Protein AF-A0A6L6ZZV8-F1 (afdb_monomer_lite)

Organism: Escherichia coli (NCBI:txid562)

InterPro domains:
  IPR036280 Multiheme cytochrome superfamily [SSF48695] (2-107)
  IPR053875 Cytochrome c-type protein NrfB-like domain [PF22678] (16-104)

Sequence (126 aa):
KHASVINPNNKLPVTCTNCHGQPSPQHREGVKDVMRFNEPMYKVGEQNSVCMSCHLPEQLQKAFWPHDVHVTKVACASCHSLHPQQDTMQTLSDKGRIKICVDCHSDQRTNPNFNPASVPLLKEQP

pLDDT: mean 94.46, std 8.33, range [40.53, 98.69]

Secondary structure (DSSP, 8-state):
-GGGSB-TTTSSBP-THHHHB---TTGGGT-TTB--TTSTTS-HHHHHHHHHTT--HHHHHHH-THHHHHHTTS-HHHH---SSSS-GGGT--HHHHHHHHHHHHHHHHH-TT--TT---TTTS--

Foldseek 3Di:
DQQADAQPPPRHRDDPCLQFNDADPCNVVVDPHTDDALDPPDALQVNLVSVVVRDDPVVVCVVPVCCVVLSRPATPVLQFDDPDPDTVVVVDDPVRVVVVVVQLVVCVVVPPPDDRRHHCRNVPDD

Radius of gyration: 15.37 Å; chains: 1; bounding box: 33×40×41 Å

Structure (mmCIF, N/CA/C/O backbone):
data_AF-A0A6L6ZZV8-F1
#
_entry.id   AF-A0A6L6ZZV8-F1
#
loop_
_atom_site.group_PDB
_atom_site.id
_atom_site.type_symbol
_atom_site.label_atom_id
_atom_site.label_alt_id
_atom_site.label_comp_id
_atom_site.label_asym_id
_atom_site.label_entity_id
_atom_site.label_seq_id
_atom_site.pdbx_PDB_ins_code
_atom_site.Cartn_x
_atom_site.Cartn_y
_atom_site.Cartn_z
_atom_site.occupancy
_atom_site.B_iso_or_equiv
_atom_site.auth_seq_id
_atom_site.auth_comp_id
_atom_site.auth_asym_id
_atom_site.auth_atom_id
_atom_site.pdbx_PDB_model_num
ATOM 1 N N . LYS A 1 1 ? -6.192 11.802 -0.322 1.00 68.06 1 LYS A N 1
ATOM 2 C CA . LYS A 1 1 ? -5.159 12.840 -0.016 1.00 68.06 1 LYS A CA 1
ATOM 3 C C . LYS A 1 1 ? -3.815 12.621 -0.729 1.00 68.06 1 LYS A C 1
ATOM 5 O O . LYS A 1 1 ? -3.168 13.611 -1.020 1.00 68.06 1 LYS A O 1
ATOM 10 N N . HIS A 1 2 ? -3.378 11.394 -1.046 1.00 84.75 2 HIS A N 1
ATOM 11 C CA . HIS A 1 2 ? -2.044 11.157 -1.639 1.00 84.75 2 HIS A CA 1
ATOM 12 C C . HIS A 1 2 ? -1.789 11.856 -2.990 1.00 84.75 2 HIS A C 1
ATOM 14 O O . HIS A 1 2 ? -0.654 12.211 -3.275 1.00 84.75 2 HIS A O 1
ATOM 20 N N . ALA A 1 3 ? -2.831 12.130 -3.779 1.00 77.19 3 ALA A N 1
ATOM 21 C CA . ALA A 1 3 ? -2.708 12.866 -5.040 1.00 77.19 3 ALA A CA 1
ATOM 22 C C . ALA A 1 3 ? -2.407 14.375 -4.881 1.00 77.19 3 ALA A C 1
ATOM 24 O O . ALA A 1 3 ? -2.158 15.051 -5.871 1.00 77.19 3 ALA A O 1
ATOM 25 N N . SER A 1 4 ? -2.462 14.923 -3.661 1.00 84.44 4 SER A N 1
ATOM 26 C CA . SER A 1 4 ? -2.348 16.367 -3.405 1.00 84.44 4 SER A CA 1
ATOM 27 C C . SER A 1 4 ? -1.372 16.709 -2.274 1.00 84.44 4 SER A C 1
ATOM 29 O O . SER A 1 4 ? -1.480 17.777 -1.673 1.00 84.44 4 SER A O 1
ATOM 31 N N . VAL A 1 5 ? -0.467 15.792 -1.919 1.00 90.94 5 VAL A N 1
ATOM 32 C CA . VAL A 1 5 ? 0.539 16.007 -0.864 1.00 90.94 5 VAL A CA 1
ATOM 33 C C . VAL A 1 5 ? 1.926 16.223 -1.458 1.00 90.94 5 VAL A C 1
ATOM 35 O O . VAL A 1 5 ? 2.202 15.859 -2.600 1.00 90.94 5 VAL A O 1
ATOM 38 N N . ILE A 1 6 ? 2.806 16.815 -0.655 1.00 95.19 6 ILE A N 1
ATOM 39 C CA . ILE A 1 6 ? 4.218 16.997 -0.984 1.00 95.19 6 ILE A CA 1
ATOM 40 C C . ILE A 1 6 ? 4.997 15.755 -0.554 1.00 95.19 6 ILE A C 1
ATOM 42 O O . ILE A 1 6 ? 4.860 15.281 0.574 1.00 95.19 6 ILE A O 1
ATOM 46 N N . ASN A 1 7 ? 5.831 15.242 -1.450 1.00 93.81 7 ASN A N 1
ATOM 47 C CA . ASN A 1 7 ? 6.725 14.133 -1.177 1.00 93.81 7 ASN A CA 1
ATOM 48 C C . ASN A 1 7 ? 7.827 14.586 -0.191 1.00 93.81 7 ASN A C 1
ATOM 50 O O . ASN A 1 7 ? 8.545 15.558 -0.460 1.00 93.81 7 ASN A O 1
ATOM 54 N N . PRO A 1 8 ? 7.993 13.901 0.958 1.00 93.44 8 PRO A N 1
ATOM 55 C CA . PRO A 1 8 ? 8.925 14.330 1.996 1.00 93.44 8 PRO A CA 1
ATOM 56 C C . PRO A 1 8 ? 10.396 14.273 1.562 1.00 93.44 8 PRO A C 1
ATOM 58 O O . PRO A 1 8 ? 11.198 15.024 2.124 1.00 93.44 8 PRO A O 1
ATOM 61 N N . ASN A 1 9 ? 10.738 13.457 0.562 1.00 92.50 9 ASN A N 1
ATOM 62 C CA . ASN A 1 9 ? 12.120 13.193 0.157 1.00 92.50 9 ASN A CA 1
ATOM 63 C C . ASN A 1 9 ? 12.675 14.222 -0.829 1.00 92.50 9 ASN A C 1
ATOM 65 O O . ASN A 1 9 ? 13.872 14.482 -0.825 1.00 92.50 9 ASN A O 1
ATOM 69 N N . ASN A 1 10 ? 11.823 14.812 -1.670 1.00 93.31 10 ASN A N 1
ATOM 70 C CA . ASN A 1 10 ? 12.251 15.761 -2.706 1.00 93.31 10 ASN A CA 1
ATOM 71 C C . ASN A 1 10 ? 11.532 17.119 -2.643 1.00 93.31 10 ASN A C 1
ATOM 73 O O . ASN A 1 10 ? 11.872 18.015 -3.407 1.00 93.31 10 ASN A O 1
ATOM 77 N N . LYS A 1 11 ? 10.560 17.282 -1.732 1.00 95.06 11 LYS A N 1
ATOM 78 C CA . LYS A 1 11 ? 9.769 18.510 -1.530 1.00 95.06 11 LYS A CA 1
ATOM 79 C C . LYS A 1 11 ? 8.935 18.944 -2.743 1.00 95.06 11 LYS A C 1
ATOM 81 O O . LYS A 1 11 ? 8.472 20.080 -2.788 1.00 95.06 11 LYS A O 1
ATOM 86 N N . LEU A 1 12 ? 8.691 18.040 -3.687 1.00 95.06 12 LEU A N 1
ATOM 87 C CA . LEU A 1 12 ? 7.817 18.255 -4.839 1.00 95.06 12 LEU A CA 1
ATOM 88 C C . LEU A 1 12 ? 6.458 17.570 -4.627 1.00 95.06 12 LEU A C 1
ATOM 90 O O . LEU A 1 12 ? 6.354 16.670 -3.790 1.00 95.06 12 LEU A O 1
ATOM 94 N N . PRO A 1 13 ? 5.403 17.963 -5.362 1.00 96.44 13 PRO A N 1
ATOM 95 C CA . PRO A 1 13 ? 4.134 17.241 -5.348 1.00 96.44 13 PRO A CA 1
ATOM 96 C C . PRO A 1 13 ? 4.324 15.757 -5.677 1.00 96.44 13 PRO A C 1
ATOM 98 O O . PRO A 1 13 ? 5.116 15.409 -6.555 1.00 96.44 13 PRO A O 1
ATOM 101 N N . VAL A 1 14 ? 3.592 14.887 -4.980 1.00 96.00 14 VAL A N 1
ATOM 102 C CA . VAL A 1 14 ? 3.579 13.451 -5.284 1.00 96.00 14 VAL A CA 1
ATOM 103 C C . VAL A 1 14 ? 3.064 13.227 -6.704 1.00 96.00 14 VAL A C 1
ATOM 105 O O . VAL A 1 14 ? 2.040 13.776 -7.106 1.00 96.00 14 VAL A O 1
ATOM 108 N N . THR A 1 15 ? 3.769 12.384 -7.454 1.00 95.31 15 THR A N 1
ATOM 109 C CA . THR A 1 15 ? 3.397 11.971 -8.810 1.00 95.31 15 THR A CA 1
ATOM 110 C C . THR A 1 15 ? 3.099 10.475 -8.869 1.00 95.31 15 THR A C 1
ATOM 112 O O . THR A 1 15 ? 3.439 9.717 -7.959 1.00 95.31 15 THR A O 1
ATOM 115 N N . CYS A 1 16 ? 2.510 10.020 -9.979 1.00 95.62 16 CYS A N 1
ATOM 116 C CA . CYS A 1 16 ? 2.181 8.609 -10.206 1.00 95.62 16 CYS A CA 1
ATOM 117 C C . CYS A 1 16 ? 3.397 7.691 -10.001 1.00 95.62 16 CYS A C 1
ATOM 119 O O . CYS A 1 16 ? 3.298 6.644 -9.364 1.00 95.62 16 CYS A O 1
ATOM 121 N N . THR A 1 17 ? 4.562 8.106 -10.505 1.00 96.19 17 THR A N 1
ATOM 122 C CA . THR A 1 17 ? 5.786 7.297 -10.499 1.00 96.19 17 THR A CA 1
ATOM 123 C C . THR A 1 17 ? 6.421 7.178 -9.116 1.00 96.19 17 THR A C 1
ATOM 125 O O . THR A 1 17 ? 7.219 6.271 -8.901 1.00 96.19 17 THR A O 1
ATOM 128 N N . ASN A 1 18 ? 6.041 8.027 -8.152 1.00 96.44 18 ASN A N 1
ATOM 129 C CA . ASN A 1 18 ? 6.486 7.881 -6.764 1.00 96.44 18 ASN A CA 1
ATOM 130 C C . ASN A 1 18 ? 5.904 6.635 -6.085 1.00 96.44 18 ASN A C 1
ATOM 132 O O . ASN A 1 18 ? 6.489 6.163 -5.116 1.00 96.44 18 ASN A O 1
ATOM 136 N N . CYS A 1 19 ? 4.785 6.104 -6.586 1.00 97.06 19 CYS A N 1
ATOM 137 C CA . CYS A 1 19 ? 4.177 4.878 -6.069 1.00 97.06 19 CYS A CA 1
ATOM 138 C C . CYS A 1 19 ? 4.209 3.743 -7.094 1.00 97.06 19 CYS A C 1
ATOM 140 O O . CYS A 1 19 ? 4.485 2.600 -6.751 1.00 97.06 19 CYS A O 1
ATOM 142 N N . HIS A 1 20 ? 3.931 4.044 -8.360 1.00 97.69 20 HIS A N 1
ATOM 143 C CA . HIS A 1 20 ? 3.789 3.024 -9.392 1.00 97.69 20 HIS A CA 1
ATOM 144 C C . HIS A 1 20 ? 5.085 2.726 -10.146 1.00 97.69 20 HIS A C 1
ATOM 146 O O . HIS A 1 20 ? 5.127 1.738 -10.859 1.00 97.69 20 HIS A O 1
ATOM 152 N N . GLY A 1 21 ? 6.157 3.506 -9.995 1.00 96.69 21 GLY A N 1
ATOM 153 C CA . GLY A 1 21 ? 7.364 3.314 -10.803 1.00 96.69 21 GLY A CA 1
ATOM 154 C C . GLY A 1 21 ? 7.173 3.767 -12.254 1.00 96.69 21 GLY A C 1
ATOM 155 O O . GLY A 1 21 ? 6.378 4.667 -12.525 1.00 96.69 21 GLY A O 1
ATOM 156 N N . GLN A 1 22 ? 7.945 3.200 -13.181 1.00 97.88 22 GLN A N 1
ATOM 157 C CA . GLN A 1 22 ? 8.011 3.653 -14.574 1.00 97.88 22 GLN A CA 1
ATOM 158 C C . GLN A 1 22 ? 7.465 2.583 -15.529 1.00 97.88 22 GLN A C 1
ATOM 160 O O . GLN A 1 22 ? 7.952 1.454 -15.503 1.00 97.88 22 GLN A O 1
ATOM 165 N N . PRO A 1 23 ? 6.497 2.924 -16.397 1.00 97.94 23 PRO A N 1
ATOM 166 C CA . PRO A 1 23 ? 6.039 2.018 -17.444 1.00 97.94 23 PRO A CA 1
ATOM 167 C C . PRO A 1 23 ? 7.152 1.675 -18.441 1.00 97.94 23 PRO A C 1
ATOM 169 O O . PRO A 1 23 ? 7.906 2.547 -18.875 1.00 97.94 23 PRO A O 1
ATOM 172 N N . SER A 1 24 ? 7.207 0.410 -18.844 1.00 97.88 24 SER A N 1
ATOM 173 C CA . SER A 1 24 ? 8.071 -0.090 -19.916 1.00 97.88 24 SER A CA 1
ATOM 174 C C . SER A 1 24 ? 7.398 0.056 -21.292 1.00 97.88 24 SER A C 1
ATOM 176 O O . SER A 1 24 ? 6.189 0.295 -21.376 1.00 97.88 24 SER A O 1
ATOM 178 N N . PRO A 1 25 ? 8.118 -0.135 -22.413 1.00 98.19 25 PRO A N 1
ATOM 179 C CA . PRO A 1 25 ? 7.484 -0.209 -23.732 1.00 98.19 25 PRO A CA 1
ATOM 180 C C . PRO A 1 25 ? 6.420 -1.319 -23.836 1.00 98.19 25 PRO A C 1
ATOM 182 O O . PRO A 1 25 ? 5.421 -1.142 -24.533 1.00 98.19 25 PRO A O 1
ATOM 185 N N . GLN A 1 26 ? 6.593 -2.420 -23.097 1.00 97.88 26 GLN A N 1
ATOM 186 C CA . GLN A 1 26 ? 5.680 -3.569 -23.042 1.00 97.88 26 GLN A CA 1
ATOM 187 C C . GLN A 1 26 ? 4.560 -3.398 -22.004 1.00 97.88 26 GLN A C 1
ATOM 189 O O . GLN A 1 26 ? 3.819 -4.337 -21.734 1.00 97.88 26 GLN A O 1
ATOM 194 N N . HIS A 1 27 ? 4.387 -2.208 -21.419 1.00 97.75 27 HIS A N 1
ATOM 195 C CA . HIS A 1 27 ? 3.444 -1.975 -20.320 1.00 97.75 27 HIS A CA 1
ATOM 196 C C . HIS A 1 27 ? 2.022 -2.491 -20.588 1.00 97.75 27 HIS A C 1
ATOM 198 O O . HIS A 1 27 ? 1.373 -3.069 -19.715 1.00 97.75 27 HIS A O 1
ATOM 204 N N . ARG A 1 28 ? 1.546 -2.342 -21.830 1.00 97.31 28 ARG A N 1
ATOM 205 C CA . ARG A 1 28 ? 0.201 -2.776 -22.246 1.00 97.31 28 ARG A CA 1
ATOM 206 C C . ARG A 1 28 ? 0.024 -4.297 -22.262 1.00 97.31 28 ARG A C 1
ATOM 208 O O . ARG A 1 28 ? -1.108 -4.761 -22.245 1.00 97.31 28 ARG A O 1
ATOM 215 N N . GLU A 1 29 ? 1.114 -5.058 -22.260 1.00 97.44 29 GLU A N 1
ATOM 216 C CA . GLU A 1 29 ? 1.119 -6.525 -22.200 1.00 97.44 29 GLU A CA 1
ATOM 217 C C . GLU A 1 29 ? 0.982 -7.046 -20.757 1.00 97.44 29 GLU A C 1
ATOM 219 O O . GLU A 1 29 ? 0.956 -8.251 -20.527 1.00 97.44 29 GLU A O 1
ATOM 224 N N . GLY A 1 30 ? 0.869 -6.152 -19.766 1.00 95.62 30 GLY A N 1
ATOM 225 C CA . GLY A 1 30 ? 0.660 -6.534 -18.371 1.00 95.62 30 GLY A CA 1
ATOM 226 C C . GLY A 1 30 ? 1.918 -7.068 -17.687 1.00 95.62 30 GLY A C 1
ATOM 227 O O . GLY A 1 30 ? 1.821 -7.900 -16.785 1.00 95.62 30 GLY A O 1
ATOM 228 N N . VAL A 1 31 ? 3.089 -6.591 -18.108 1.00 97.31 31 VAL A N 1
ATOM 229 C CA . VAL A 1 31 ? 4.388 -6.980 -17.548 1.00 97.31 31 VAL A CA 1
ATOM 230 C C . VAL A 1 31 ? 4.623 -6.397 -16.147 1.00 97.31 31 VAL A C 1
ATOM 232 O O . VAL A 1 31 ? 3.916 -5.497 -15.691 1.00 97.31 31 VAL A O 1
ATOM 235 N N . LYS A 1 32 ? 5.641 -6.919 -15.452 1.00 97.19 32 LYS A N 1
ATOM 236 C CA . LYS A 1 32 ? 6.099 -6.425 -14.144 1.00 97.19 32 LYS A CA 1
ATOM 237 C C . LYS A 1 32 ? 6.956 -5.160 -14.278 1.00 97.19 32 LYS A C 1
ATOM 239 O O . LYS A 1 32 ? 8.157 -5.210 -14.028 1.00 97.19 32 LYS A O 1
ATOM 244 N N . ASP A 1 33 ? 6.359 -4.043 -14.674 1.00 97.12 33 ASP A N 1
ATOM 245 C CA . ASP A 1 33 ? 7.050 -2.751 -14.790 1.00 97.12 33 ASP A CA 1
ATOM 246 C C . ASP A 1 33 ? 6.581 -1.710 -13.767 1.00 97.12 33 ASP A C 1
ATOM 248 O O . ASP A 1 33 ? 7.408 -1.067 -13.119 1.00 97.12 33 ASP A O 1
ATOM 252 N N . VAL A 1 34 ? 5.269 -1.595 -13.562 1.00 98.31 34 VAL A N 1
ATOM 253 C CA . VAL A 1 34 ? 4.685 -0.736 -12.534 1.00 98.31 34 VAL A CA 1
ATOM 254 C C . VAL A 1 34 ? 4.232 -1.527 -11.317 1.00 98.31 34 VAL A C 1
ATOM 256 O O . VAL A 1 34 ? 3.674 -2.617 -11.434 1.00 98.31 34 VAL A O 1
ATOM 259 N N . MET A 1 35 ? 4.397 -0.940 -10.132 1.00 98.50 35 MET A N 1
ATOM 260 C CA . MET A 1 35 ? 3.855 -1.515 -8.905 1.00 98.50 35 MET A CA 1
ATOM 261 C C . MET A 1 35 ? 2.327 -1.584 -8.977 1.00 98.50 35 MET A C 1
ATOM 263 O O . MET A 1 35 ? 1.663 -0.611 -9.350 1.00 98.50 35 MET A O 1
ATOM 267 N N . ARG A 1 36 ? 1.771 -2.721 -8.556 1.00 98.25 36 ARG A N 1
ATOM 268 C CA . ARG A 1 36 ? 0.329 -2.931 -8.410 1.00 98.25 36 ARG A CA 1
ATOM 269 C C . ARG A 1 36 ? 0.009 -3.258 -6.962 1.00 98.25 36 ARG A C 1
ATOM 271 O O . ARG A 1 36 ? 0.584 -4.185 -6.394 1.00 98.25 36 ARG A O 1
ATOM 278 N N . PHE A 1 37 ? -0.887 -2.477 -6.373 1.00 98.31 37 PHE A N 1
ATOM 279 C CA . PHE A 1 37 ? -1.242 -2.584 -4.962 1.00 98.31 37 PHE A CA 1
ATOM 280 C C . PHE A 1 37 ? -2.527 -3.387 -4.790 1.00 98.31 37 PHE A C 1
ATOM 282 O O . PHE A 1 37 ? -3.489 -3.174 -5.522 1.00 98.31 37 PHE A O 1
ATOM 289 N N . ASN A 1 38 ? -2.551 -4.268 -3.791 1.00 98.19 38 ASN A N 1
ATOM 290 C CA . ASN A 1 38 ? -3.643 -5.206 -3.532 1.00 98.19 38 ASN A CA 1
ATOM 291 C C . ASN A 1 38 ? -3.974 -6.119 -4.732 1.00 98.19 38 ASN A C 1
ATOM 293 O O . ASN A 1 38 ? -5.111 -6.561 -4.885 1.00 98.19 38 ASN A O 1
ATOM 297 N N . GLU A 1 39 ? -2.979 -6.417 -5.570 1.00 97.56 39 GLU A N 1
ATOM 298 C CA . GLU A 1 39 ? -3.050 -7.348 -6.700 1.00 97.56 39 GLU A CA 1
ATOM 299 C C . GLU A 1 39 ? -2.008 -8.467 -6.528 1.00 97.56 39 GLU A C 1
ATOM 301 O O . GLU A 1 39 ? -0.943 -8.241 -5.946 1.00 97.56 39 GLU A O 1
ATOM 306 N N . PRO A 1 40 ? -2.250 -9.679 -7.061 1.00 97.44 40 PRO A N 1
ATOM 307 C CA . PRO A 1 40 ? -1.412 -10.848 -6.783 1.00 97.44 40 PRO A CA 1
ATOM 308 C C . PRO A 1 40 ? -0.027 -10.821 -7.460 1.00 97.44 40 PRO A C 1
ATOM 310 O O . PRO A 1 40 ? 0.774 -11.728 -7.243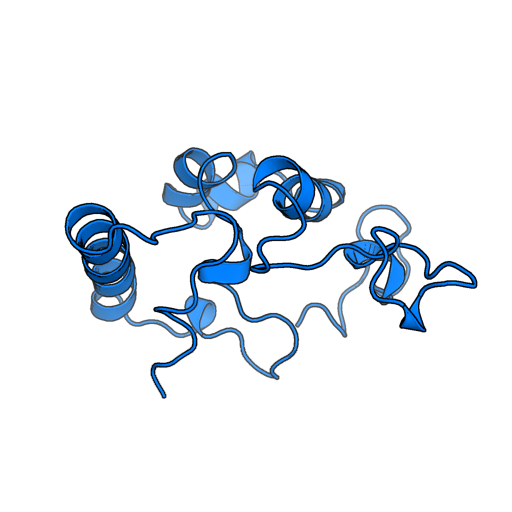 1.00 97.44 40 PRO A O 1
ATOM 313 N N . MET A 1 41 ? 0.272 -9.816 -8.291 1.00 97.94 41 MET A N 1
ATOM 314 C CA . MET A 1 41 ? 1.503 -9.745 -9.092 1.00 97.94 41 MET A CA 1
ATOM 315 C C . MET A 1 41 ? 2.780 -9.576 -8.248 1.00 97.94 41 MET A C 1
ATOM 317 O O . MET A 1 41 ? 3.834 -10.120 -8.607 1.00 97.94 41 MET A O 1
ATOM 321 N N . TYR A 1 42 ? 2.685 -8.832 -7.144 1.00 98.50 42 TYR A N 1
ATOM 322 C CA . TYR A 1 42 ? 3.797 -8.491 -6.252 1.00 98.50 42 TYR A CA 1
ATOM 323 C C . TYR A 1 42 ? 3.536 -9.014 -4.843 1.00 98.50 42 TYR A C 1
ATOM 325 O O . TYR A 1 42 ? 2.405 -8.985 -4.359 1.00 98.50 42 TYR A O 1
ATOM 333 N N . LYS A 1 43 ? 4.587 -9.458 -4.153 1.00 98.56 43 LYS A N 1
ATOM 334 C CA . LYS A 1 43 ? 4.509 -9.882 -2.752 1.00 98.56 43 LYS A CA 1
ATOM 335 C C . LYS A 1 43 ? 4.188 -8.689 -1.852 1.00 98.56 43 LYS A C 1
ATOM 337 O O . LYS A 1 43 ? 4.528 -7.550 -2.163 1.00 98.56 43 LYS A O 1
ATOM 342 N N . VAL A 1 44 ? 3.635 -8.973 -0.673 1.00 98.56 44 VAL A N 1
ATOM 343 C CA . VAL A 1 44 ? 3.320 -7.966 0.357 1.00 98.56 44 VAL A CA 1
ATOM 344 C C . VAL A 1 44 ? 4.496 -7.028 0.634 1.00 98.56 44 VAL A C 1
ATOM 346 O O . VAL A 1 44 ? 4.323 -5.815 0.633 1.00 98.56 44 VAL A O 1
ATOM 349 N N . GLY A 1 45 ? 5.698 -7.575 0.840 1.00 98.19 45 GLY A N 1
ATOM 350 C CA . GLY A 1 45 ? 6.883 -6.764 1.126 1.00 98.19 45 GLY A CA 1
ATOM 351 C C . GLY A 1 45 ? 7.261 -5.825 -0.022 1.00 98.19 45 GLY A C 1
ATOM 352 O O . GLY A 1 45 ? 7.599 -4.674 0.230 1.00 98.19 45 GLY A O 1
ATOM 353 N N . GLU A 1 46 ? 7.147 -6.281 -1.273 1.00 98.50 46 GLU A N 1
ATOM 354 C CA . GLU A 1 46 ? 7.421 -5.455 -2.457 1.00 98.50 46 GLU A CA 1
ATOM 355 C C . GLU A 1 46 ? 6.435 -4.283 -2.524 1.00 98.50 46 GLU A C 1
ATOM 357 O O . GLU A 1 46 ? 6.862 -3.135 -2.614 1.00 98.50 46 GLU A O 1
ATOM 362 N N . GLN A 1 47 ? 5.136 -4.554 -2.367 1.00 98.69 47 GLN A N 1
ATOM 363 C CA . GLN A 1 47 ? 4.106 -3.513 -2.335 1.00 98.69 47 GLN A CA 1
ATOM 364 C C . GLN A 1 47 ? 4.333 -2.521 -1.184 1.00 98.69 47 GLN A C 1
ATOM 366 O O . GLN A 1 47 ? 4.421 -1.312 -1.394 1.00 98.69 47 GLN A O 1
ATOM 371 N N . ASN A 1 48 ? 4.468 -3.021 0.044 1.00 98.62 48 ASN A N 1
ATOM 372 C CA . ASN A 1 48 ? 4.511 -2.180 1.238 1.00 98.62 48 ASN A CA 1
ATOM 373 C C . ASN A 1 48 ? 5.821 -1.391 1.358 1.00 98.62 48 ASN A C 1
ATOM 375 O O . ASN A 1 48 ? 5.819 -0.288 1.907 1.00 98.62 48 ASN A O 1
ATOM 379 N N . SER A 1 49 ? 6.930 -1.907 0.817 1.00 98.12 49 SER A N 1
ATOM 380 C CA . SER A 1 49 ? 8.211 -1.187 0.796 1.00 98.12 49 SER A CA 1
ATOM 381 C C . SER A 1 49 ? 8.137 0.138 0.036 1.00 98.12 49 SER A C 1
ATOM 383 O O . SER A 1 49 ? 8.793 1.097 0.438 1.00 98.12 49 SER A O 1
ATOM 385 N N . VAL A 1 50 ? 7.275 0.242 -0.983 1.00 98.31 50 VAL A N 1
ATOM 386 C CA . VAL A 1 50 ? 7.033 1.509 -1.683 1.00 98.31 50 VAL A CA 1
ATOM 387 C C . VAL A 1 50 ? 6.440 2.550 -0.734 1.00 98.31 50 VAL A C 1
ATOM 389 O O . VAL A 1 50 ? 6.857 3.701 -0.741 1.00 98.31 50 VAL A O 1
ATOM 392 N N . CYS A 1 51 ? 5.514 2.161 0.146 1.00 97.69 51 CYS A N 1
ATOM 393 C CA . CYS A 1 51 ? 4.958 3.074 1.148 1.00 97.69 51 CYS A CA 1
ATOM 394 C C . CYS A 1 51 ? 6.049 3.573 2.111 1.00 97.69 51 CYS A C 1
ATOM 396 O O . CYS A 1 51 ? 6.075 4.749 2.486 1.00 97.69 51 CYS A O 1
ATOM 398 N N . MET A 1 52 ? 6.969 2.680 2.480 1.00 97.44 52 MET A N 1
ATOM 399 C CA . MET A 1 52 ? 8.074 2.966 3.399 1.00 97.44 52 MET A CA 1
ATOM 400 C C . MET A 1 52 ? 9.177 3.829 2.780 1.00 97.44 52 MET A C 1
ATOM 402 O O . MET A 1 52 ? 10.046 4.300 3.508 1.00 97.44 52 MET A O 1
ATOM 406 N N . SER A 1 53 ? 9.132 4.122 1.473 1.00 96.31 53 SER A N 1
ATOM 407 C CA . SER A 1 53 ? 10.018 5.143 0.908 1.00 96.31 53 SER A CA 1
ATOM 408 C C . SER A 1 53 ? 9.737 6.524 1.503 1.00 96.31 53 SER A C 1
ATOM 410 O O . SER A 1 53 ? 10.612 7.380 1.476 1.00 96.31 53 SER A O 1
ATOM 412 N N . CYS A 1 54 ? 8.519 6.760 2.006 1.00 96.81 54 CYS A N 1
ATOM 413 C CA . CYS A 1 54 ? 8.080 8.043 2.560 1.00 96.81 54 CYS A CA 1
ATOM 414 C C . CYS A 1 54 ? 7.562 7.933 4.003 1.00 96.81 54 CYS A C 1
ATOM 416 O O . CYS A 1 54 ? 7.732 8.870 4.783 1.00 96.81 54 CYS A O 1
ATOM 418 N N . HIS A 1 55 ? 6.898 6.830 4.362 1.00 96.38 55 HIS A N 1
ATOM 419 C CA . HIS A 1 55 ? 6.326 6.636 5.694 1.00 96.38 55 HIS A CA 1
ATOM 420 C C . HIS A 1 55 ? 7.306 5.963 6.653 1.00 96.38 55 HIS A C 1
ATOM 422 O O . HIS A 1 55 ? 8.012 5.028 6.294 1.00 96.38 55 HIS A O 1
ATOM 428 N N . LEU A 1 56 ? 7.293 6.416 7.907 1.00 96.25 56 LEU A N 1
ATOM 429 C CA . LEU A 1 56 ? 8.137 5.879 8.969 1.00 96.25 56 LEU A CA 1
ATOM 430 C C . LEU A 1 56 ? 7.339 4.880 9.823 1.00 96.25 56 LEU A C 1
ATOM 432 O O . LEU A 1 56 ? 6.310 5.285 10.379 1.00 96.25 56 LEU A O 1
ATOM 436 N N . PRO A 1 57 ? 7.805 3.627 9.999 1.00 95.06 57 PRO A N 1
ATOM 437 C CA . PRO A 1 57 ? 7.115 2.623 10.812 1.00 95.06 57 PRO A CA 1
ATOM 438 C C . PRO A 1 57 ? 6.762 3.107 12.223 1.00 95.06 57 PRO A C 1
ATOM 440 O O . PRO A 1 57 ? 5.632 2.930 12.668 1.00 95.06 57 PRO A O 1
ATOM 443 N N . GLU A 1 58 ? 7.671 3.817 12.899 1.00 95.75 58 GLU A N 1
ATOM 444 C CA . GLU A 1 58 ? 7.415 4.368 14.239 1.00 95.75 58 GLU A CA 1
ATOM 445 C C . GLU A 1 58 ? 6.235 5.350 14.272 1.00 95.75 58 GLU A C 1
ATOM 447 O O . GLU A 1 58 ? 5.467 5.384 15.233 1.00 95.75 58 GLU A O 1
ATOM 452 N N . GLN A 1 59 ? 6.071 6.156 13.222 1.00 97.06 59 GLN A N 1
ATOM 453 C CA . GLN A 1 59 ? 4.981 7.127 13.136 1.00 97.06 59 GLN A CA 1
ATOM 454 C C . GLN A 1 59 ? 3.655 6.434 12.815 1.00 97.06 59 GLN A C 1
ATOM 456 O O . GLN A 1 59 ? 2.623 6.808 13.370 1.00 97.06 59 GLN A O 1
ATOM 461 N N . LEU A 1 60 ? 3.685 5.394 11.976 1.00 97.25 60 LEU A N 1
ATOM 462 C CA . LEU A 1 60 ? 2.517 4.553 11.707 1.00 97.25 60 LEU A CA 1
ATOM 463 C C . LEU A 1 60 ? 2.056 3.821 12.973 1.00 97.25 60 LEU A C 1
ATOM 465 O O . LEU A 1 60 ? 0.859 3.790 13.251 1.00 97.25 60 LEU A O 1
ATOM 469 N N . GLN A 1 61 ? 2.993 3.329 13.786 1.00 94.12 61 GLN A N 1
ATOM 470 C CA . GLN A 1 61 ? 2.691 2.705 15.073 1.00 94.12 61 GLN A CA 1
ATOM 471 C C . GLN A 1 61 ? 2.024 3.650 16.062 1.00 94.12 61 GLN A C 1
ATOM 473 O O . GLN A 1 61 ? 1.029 3.283 16.687 1.00 94.12 61 GLN A O 1
ATOM 478 N N . LYS A 1 62 ? 2.534 4.879 16.181 1.00 96.25 62 LYS A N 1
ATOM 479 C CA . LYS A 1 62 ? 1.917 5.912 17.026 1.00 96.25 62 LYS A CA 1
ATOM 480 C C . LYS A 1 62 ? 0.519 6.291 16.538 1.00 96.25 62 LYS A C 1
ATOM 482 O O . LYS A 1 62 ? -0.344 6.583 17.357 1.00 96.25 62 LYS A O 1
ATOM 487 N N . ALA A 1 63 ? 0.297 6.287 15.222 1.00 95.56 63 ALA A N 1
ATOM 488 C CA . ALA A 1 63 ? -1.013 6.568 14.645 1.00 95.56 63 ALA A CA 1
ATOM 489 C C . ALA A 1 63 ? -2.007 5.423 14.893 1.00 95.56 63 ALA A C 1
ATOM 491 O O . ALA A 1 63 ? -3.155 5.671 15.259 1.00 95.56 63 ALA A O 1
ATOM 492 N N . PHE A 1 64 ? -1.577 4.173 14.701 1.00 96.38 64 PHE A N 1
ATOM 493 C CA . PHE A 1 64 ? -2.379 2.982 14.964 1.00 96.38 64 PHE A CA 1
ATOM 494 C C . PHE A 1 64 ? -1.474 1.746 15.106 1.00 96.38 64 PHE A C 1
ATOM 496 O O . PHE A 1 64 ? -0.826 1.321 14.152 1.00 96.38 64 PHE A O 1
ATOM 503 N N . TRP A 1 65 ? -1.452 1.158 16.304 1.00 97.69 65 TRP A N 1
ATOM 504 C CA . TRP A 1 65 ? -0.544 0.066 16.691 1.00 97.69 65 TRP A CA 1
ATOM 505 C C . TRP A 1 65 ? -0.545 -1.188 15.787 1.00 97.69 65 TRP A C 1
ATOM 507 O O . TRP A 1 65 ? 0.495 -1.836 15.679 1.00 97.69 65 TRP A O 1
ATOM 517 N N . PRO A 1 66 ? -1.653 -1.580 15.126 1.00 97.75 66 PRO A N 1
ATOM 518 C CA . PRO A 1 66 ? -1.629 -2.729 14.225 1.00 97.75 66 PRO A CA 1
ATOM 519 C C . PRO A 1 66 ? -0.768 -2.560 12.967 1.00 97.75 66 PRO A C 1
ATOM 521 O O . PRO A 1 66 ? -0.580 -3.548 12.265 1.00 97.75 66 PRO A O 1
ATOM 524 N N . HIS A 1 67 ? -0.260 -1.370 12.630 1.00 97.94 67 HIS A N 1
ATOM 525 C CA . HIS A 1 67 ? 0.538 -1.205 11.409 1.00 97.94 67 HIS A CA 1
ATOM 526 C C . HIS A 1 67 ? 1.796 -2.092 11.384 1.00 97.94 67 HIS A C 1
ATOM 528 O O . HIS A 1 67 ? 2.087 -2.689 10.350 1.00 97.94 67 HIS A O 1
ATOM 534 N N . ASP A 1 68 ? 2.511 -2.231 12.499 1.00 95.50 68 ASP A N 1
ATOM 535 C CA . ASP A 1 68 ? 3.771 -2.988 12.592 1.00 95.50 6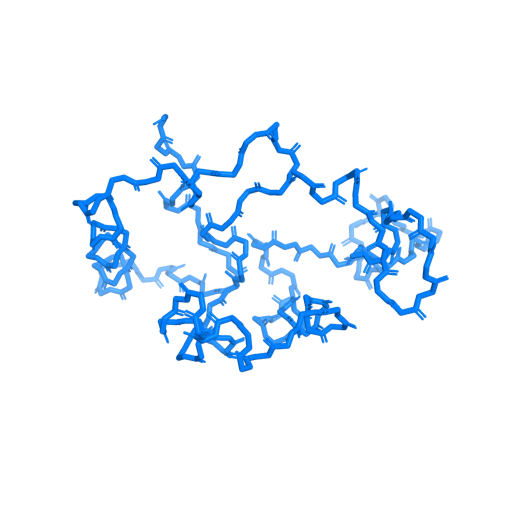8 ASP A CA 1
ATOM 536 C C . ASP A 1 68 ? 3.582 -4.471 12.299 1.00 95.50 68 ASP A C 1
ATOM 538 O O . ASP A 1 68 ? 4.239 -5.024 11.416 1.00 95.50 68 ASP A O 1
ATOM 542 N N . VAL A 1 69 ? 2.603 -5.104 12.949 1.00 97.12 69 VAL A N 1
ATOM 543 C CA . VAL A 1 69 ? 2.342 -6.534 12.740 1.00 97.12 69 VAL A CA 1
ATOM 544 C C . VAL A 1 69 ? 1.867 -6.836 11.316 1.00 97.12 69 VAL A C 1
ATOM 546 O O . VAL A 1 69 ? 2.021 -7.962 10.847 1.00 97.12 69 VAL A O 1
ATOM 549 N N . HIS A 1 70 ? 1.324 -5.843 10.605 1.00 98.31 70 HIS A N 1
ATOM 550 C CA . HIS A 1 70 ? 0.803 -6.003 9.249 1.00 98.31 70 HIS A CA 1
ATOM 551 C C . HIS A 1 70 ? 1.795 -5.620 8.149 1.00 98.31 70 HIS A C 1
ATOM 553 O O . HIS A 1 70 ? 1.658 -6.125 7.033 1.00 98.31 70 HIS A O 1
ATOM 559 N N . VAL A 1 71 ? 2.820 -4.809 8.437 1.00 97.62 71 VAL A N 1
ATOM 560 C CA . VAL A 1 71 ? 3.702 -4.225 7.409 1.00 97.62 71 VAL A CA 1
ATOM 561 C C . VAL A 1 71 ? 4.398 -5.273 6.532 1.00 97.62 71 VAL A C 1
ATOM 563 O O . VAL A 1 71 ? 4.660 -5.024 5.358 1.00 97.62 71 VAL A O 1
ATOM 566 N N . THR A 1 72 ? 4.644 -6.472 7.065 1.00 97.56 72 THR A N 1
ATOM 567 C CA . THR A 1 72 ? 5.237 -7.605 6.329 1.00 97.56 72 THR A CA 1
ATOM 568 C C . THR A 1 72 ? 4.246 -8.728 6.015 1.00 97.56 72 THR A C 1
ATOM 570 O O . THR A 1 72 ? 4.631 -9.730 5.411 1.00 97.56 72 THR A O 1
ATOM 573 N N . LYS A 1 73 ? 2.982 -8.600 6.437 1.00 98.31 73 LYS A N 1
ATOM 574 C CA . LYS A 1 73 ? 2.013 -9.708 6.475 1.00 98.31 73 LYS A CA 1
ATOM 575 C C . LYS A 1 73 ? 0.812 -9.527 5.561 1.00 98.31 73 LYS A C 1
ATOM 577 O O . LYS A 1 73 ? 0.305 -10.534 5.088 1.00 98.31 73 LYS A O 1
ATOM 582 N N . VAL A 1 74 ? 0.375 -8.298 5.295 1.00 98.50 74 VAL A N 1
ATOM 583 C CA . VAL A 1 74 ? -0.734 -7.997 4.375 1.00 98.50 74 VAL A CA 1
ATOM 584 C C . VAL A 1 74 ? -0.476 -6.680 3.640 1.00 98.50 74 VAL A C 1
ATOM 586 O O . VAL A 1 74 ? 0.178 -5.784 4.175 1.00 98.50 74 VAL A O 1
ATOM 589 N N . ALA A 1 75 ? -0.937 -6.566 2.395 1.00 98.56 75 ALA A N 1
ATOM 590 C CA . ALA A 1 75 ? -0.761 -5.357 1.594 1.00 98.56 75 ALA A CA 1
ATOM 591 C C . ALA A 1 75 ? -1.447 -4.139 2.244 1.00 98.56 75 ALA A C 1
ATOM 593 O O . ALA A 1 75 ? -2.621 -4.210 2.587 1.00 98.56 75 ALA A O 1
ATOM 594 N N . CYS A 1 76 ? -0.778 -2.982 2.338 1.00 98.06 76 CYS A N 1
ATOM 595 C CA . CYS A 1 76 ? -1.360 -1.750 2.905 1.00 98.06 76 CYS A CA 1
ATOM 596 C C . CYS A 1 76 ? -2.711 -1.379 2.259 1.00 98.06 76 CYS A C 1
ATOM 598 O O . CYS A 1 76 ? -3.640 -0.898 2.916 1.00 98.06 76 CYS A O 1
ATOM 600 N N . ALA A 1 77 ? -2.815 -1.615 0.949 1.00 97.44 77 ALA A N 1
ATOM 601 C CA . ALA A 1 77 ? -3.983 -1.297 0.141 1.00 97.44 77 ALA A CA 1
ATOM 602 C C . ALA A 1 77 ? -5.162 -2.272 0.321 1.00 97.44 77 ALA A C 1
ATOM 604 O O . ALA A 1 77 ? -6.239 -1.990 -0.202 1.00 97.44 77 ALA A O 1
ATOM 605 N N . SER A 1 78 ? -5.023 -3.362 1.090 1.00 97.44 78 SER A N 1
ATOM 606 C CA . SER A 1 78 ? -6.185 -4.162 1.504 1.00 97.44 78 SER A CA 1
ATOM 607 C C . SER A 1 78 ? -7.130 -3.342 2.382 1.00 97.44 78 SER A C 1
ATOM 609 O O . SER A 1 78 ? -8.346 -3.435 2.249 1.00 97.44 78 SER A O 1
ATOM 611 N N . CYS A 1 79 ? -6.572 -2.483 3.239 1.00 96.88 79 CYS A N 1
ATOM 612 C CA . CYS A 1 79 ? -7.327 -1.596 4.119 1.00 96.88 79 CYS A CA 1
ATOM 613 C C . CYS A 1 79 ? -7.517 -0.221 3.470 1.00 96.88 79 CYS A C 1
ATOM 615 O O . CYS A 1 79 ? -8.646 0.223 3.273 1.00 96.88 79 CYS A O 1
ATOM 617 N N . HIS A 1 80 ? -6.430 0.426 3.046 1.00 95.62 80 HIS A N 1
ATOM 618 C CA . HIS A 1 80 ? -6.470 1.809 2.561 1.00 95.62 80 HIS A CA 1
ATOM 619 C C . HIS A 1 80 ? -6.919 1.941 1.104 1.00 95.62 80 HIS A C 1
ATOM 621 O O . HIS A 1 80 ? -6.540 1.136 0.254 1.00 95.62 80 HIS A O 1
ATOM 627 N N . SER A 1 81 ? -7.689 2.986 0.800 1.00 93.38 81 SER A N 1
ATOM 628 C CA . SER A 1 81 ? -8.085 3.361 -0.567 1.00 93.38 81 SER A CA 1
ATOM 629 C C . SER A 1 81 ? -7.563 4.761 -0.894 1.00 93.38 81 SER A C 1
ATOM 631 O O . SER A 1 81 ? -8.039 5.750 -0.344 1.00 93.38 81 SER A O 1
ATOM 633 N N . LEU A 1 82 ? -6.560 4.860 -1.776 1.00 93.75 82 LEU A N 1
ATOM 634 C CA . LEU A 1 82 ? -5.785 6.103 -1.939 1.00 93.75 82 LEU A CA 1
ATOM 635 C C . LEU A 1 82 ? -6.247 7.012 -3.087 1.00 93.75 82 LEU A C 1
ATOM 637 O O . LEU A 1 82 ? -6.037 8.225 -3.008 1.00 93.75 82 LEU A O 1
ATOM 641 N N . HIS A 1 83 ? -6.839 6.434 -4.136 1.00 92.94 83 HIS A N 1
ATOM 642 C CA . HIS A 1 83 ? -7.360 7.168 -5.296 1.00 92.94 83 HIS A CA 1
ATOM 643 C C . HIS A 1 83 ? -8.725 7.833 -5.067 1.00 92.94 83 HIS A C 1
ATOM 645 O O . HIS A 1 83 ? -8.903 8.948 -5.558 1.00 92.94 83 HIS A O 1
ATOM 651 N N . PRO A 1 84 ? -9.685 7.223 -4.339 1.00 91.31 84 PRO A N 1
ATOM 652 C CA . PRO A 1 84 ? -10.929 7.910 -4.007 1.00 91.31 84 PRO A CA 1
ATOM 653 C C . PRO A 1 84 ? -10.680 9.203 -3.217 1.00 91.31 84 PRO A C 1
ATOM 655 O O . PRO A 1 84 ? -9.642 9.372 -2.571 1.00 91.31 84 PRO A O 1
ATOM 658 N N . GLN A 1 85 ? -11.653 10.122 -3.239 1.00 87.06 85 GLN A N 1
ATOM 659 C CA . GLN A 1 85 ? -11.535 11.410 -2.537 1.00 87.06 85 GLN A CA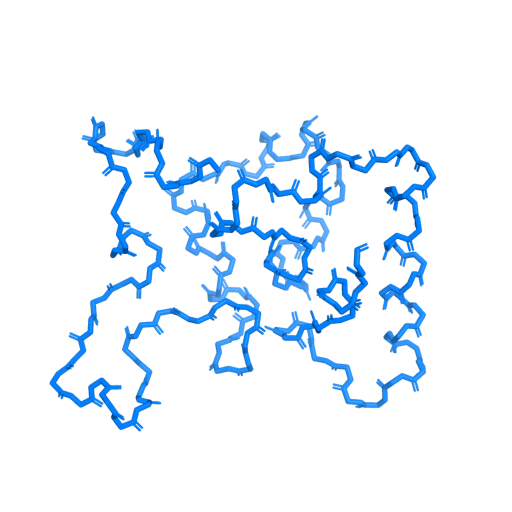 1
ATOM 660 C C . GLN A 1 85 ? -11.268 11.229 -1.033 1.00 87.06 85 GLN A C 1
ATOM 662 O O . GLN A 1 85 ? -10.459 11.961 -0.452 1.00 87.06 85 GLN A O 1
ATOM 667 N N . GLN A 1 86 ? -11.896 10.218 -0.427 1.00 88.06 86 GLN A N 1
ATOM 668 C CA . GLN A 1 86 ? -11.719 9.843 0.971 1.00 88.06 86 GLN A CA 1
ATOM 669 C C . GLN A 1 86 ? -11.256 8.391 1.110 1.00 88.06 86 GLN A C 1
ATOM 671 O O . GLN A 1 86 ? -11.734 7.500 0.411 1.00 88.06 86 GLN A O 1
ATOM 676 N N . ASP A 1 87 ? -10.342 8.170 2.048 1.00 91.50 87 ASP A N 1
ATOM 677 C CA . ASP A 1 87 ? -9.920 6.840 2.474 1.00 91.50 87 ASP A CA 1
ATOM 678 C C . ASP A 1 87 ? -10.831 6.378 3.614 1.00 91.50 87 ASP A C 1
ATOM 680 O O . ASP A 1 87 ? -10.921 7.053 4.642 1.00 91.50 87 ASP A O 1
ATOM 684 N N . THR A 1 88 ? -11.497 5.236 3.443 1.00 90.75 88 THR A N 1
ATOM 685 C CA . THR A 1 88 ? -12.487 4.726 4.404 1.00 90.75 88 THR A CA 1
ATOM 686 C C . THR A 1 88 ? -11.871 4.437 5.768 1.00 90.75 88 THR A C 1
ATOM 688 O O . THR A 1 88 ? -12.534 4.632 6.783 1.00 90.75 88 THR A O 1
ATOM 691 N N . MET A 1 89 ? -10.580 4.081 5.831 1.00 93.12 89 MET A N 1
ATOM 692 C CA . MET A 1 89 ? -9.877 3.878 7.105 1.00 93.12 89 MET A CA 1
ATOM 693 C C . MET A 1 89 ? -9.850 5.132 7.989 1.00 93.12 89 MET A C 1
ATOM 695 O O . MET A 1 89 ? -9.764 5.008 9.207 1.00 93.12 89 MET A O 1
ATOM 699 N N . GLN A 1 90 ? -9.953 6.333 7.407 1.00 91.56 90 GLN A N 1
ATOM 700 C CA . GLN A 1 90 ? -9.936 7.596 8.155 1.00 91.56 90 GLN A CA 1
ATOM 701 C C . GLN A 1 90 ? -11.292 7.947 8.782 1.00 91.56 90 GLN A C 1
ATOM 703 O O . GLN A 1 90 ? -11.355 8.831 9.633 1.00 91.56 90 GLN A O 1
ATOM 708 N N . THR A 1 91 ? -12.375 7.297 8.351 1.00 92.69 91 THR A N 1
ATOM 709 C CA . THR A 1 91 ? -13.752 7.624 8.756 1.00 92.69 91 THR A CA 1
ATOM 710 C C . THR A 1 91 ? -14.455 6.476 9.478 1.00 92.69 91 THR A C 1
ATOM 712 O O . THR A 1 91 ? -15.633 6.590 9.820 1.00 92.69 91 THR A O 1
ATOM 715 N N . LEU A 1 92 ? -13.750 5.372 9.750 1.00 93.81 92 LEU A N 1
ATOM 716 C CA . LEU A 1 92 ? -14.293 4.263 10.526 1.00 93.81 92 LEU A CA 1
ATOM 717 C C . LEU A 1 92 ? -14.621 4.692 11.961 1.00 93.81 92 LEU A C 1
ATOM 719 O O . LEU A 1 92 ? -13.800 5.281 12.664 1.00 93.81 92 LEU A O 1
ATOM 723 N N . SER A 1 93 ? -15.800 4.286 12.432 1.00 96.31 93 SER A N 1
ATOM 724 C CA . SER A 1 93 ? -16.130 4.311 13.859 1.00 96.31 93 SER A CA 1
ATOM 725 C C . SER A 1 93 ? -15.257 3.329 14.646 1.00 96.31 93 SER A C 1
ATOM 727 O O . SER A 1 93 ? -14.661 2.413 14.078 1.00 96.31 93 SER A O 1
ATOM 729 N N . ASP A 1 94 ? -15.242 3.446 15.974 1.00 95.31 94 ASP A N 1
ATOM 730 C CA . ASP A 1 94 ? -14.545 2.495 16.854 1.00 95.31 94 ASP A CA 1
ATOM 731 C C . ASP A 1 94 ? -14.983 1.049 16.598 1.00 95.31 94 ASP A C 1
ATOM 733 O O . ASP A 1 94 ? -14.154 0.149 16.460 1.00 95.31 94 ASP A O 1
ATOM 737 N N . LYS A 1 95 ? -16.293 0.838 16.423 1.00 95.75 95 LYS A N 1
ATOM 738 C CA . LYS A 1 95 ? -16.853 -0.465 16.053 1.00 95.75 95 LYS A CA 1
ATOM 739 C C . LYS A 1 95 ? -16.365 -0.918 14.674 1.00 95.75 95 LYS A C 1
ATOM 741 O O . LYS A 1 95 ? -16.019 -2.084 14.510 1.00 95.75 95 LYS A O 1
ATOM 746 N N . GLY A 1 96 ? -16.319 -0.013 13.695 1.00 95.69 96 GLY A N 1
ATOM 747 C CA . GLY A 1 96 ? -15.808 -0.297 12.351 1.00 95.69 96 GLY A CA 1
ATOM 748 C C . GLY A 1 96 ? -14.336 -0.716 12.359 1.00 95.69 96 GLY A C 1
ATOM 749 O O . GLY A 1 96 ? -13.983 -1.716 11.736 1.00 95.69 96 GLY A O 1
ATOM 750 N N . ARG A 1 97 ? -13.494 -0.021 13.137 1.00 95.25 97 ARG A N 1
ATOM 751 C CA . ARG A 1 97 ? -12.065 -0.345 13.300 1.00 95.25 97 ARG A CA 1
ATOM 752 C C . ARG A 1 97 ? -11.827 -1.724 13.911 1.00 95.25 97 ARG A C 1
ATOM 754 O O . ARG A 1 97 ? -10.837 -2.360 13.581 1.00 95.25 97 ARG A O 1
ATOM 761 N N . ILE A 1 98 ? -12.722 -2.207 14.770 1.00 96.88 98 ILE A N 1
ATOM 762 C CA . ILE A 1 98 ? -12.647 -3.576 15.305 1.00 96.88 98 ILE A CA 1
ATOM 763 C C . ILE A 1 98 ? -13.186 -4.589 14.285 1.00 96.88 98 ILE A C 1
ATOM 765 O O . ILE A 1 98 ? -12.620 -5.670 14.123 1.00 96.88 98 ILE A O 1
ATOM 769 N N . LYS A 1 99 ? -14.267 -4.242 13.573 1.00 96.31 99 LYS A N 1
ATOM 770 C CA . LYS A 1 99 ? -14.921 -5.132 12.604 1.00 96.31 99 LYS A CA 1
ATOM 771 C C . LYS A 1 99 ? -13.966 -5.591 11.500 1.00 96.31 99 LYS A C 1
ATOM 773 O O . LYS A 1 99 ? -13.958 -6.775 11.190 1.00 96.31 99 LYS A O 1
ATOM 778 N N . ILE A 1 100 ? -13.115 -4.707 10.972 1.00 96.94 100 ILE A N 1
ATOM 779 C CA . ILE A 1 100 ? -12.142 -5.072 9.923 1.00 96.94 100 ILE A CA 1
ATOM 780 C C . ILE A 1 100 ? -11.173 -6.181 10.364 1.00 96.94 100 ILE A C 1
ATOM 782 O O . ILE A 1 100 ? -10.802 -7.029 9.552 1.00 96.94 100 ILE A O 1
ATOM 786 N N . CYS A 1 101 ? -10.808 -6.220 11.651 1.00 96.94 101 CYS A N 1
ATOM 787 C CA . CYS A 1 101 ? -9.961 -7.267 12.217 1.00 96.94 101 CYS A CA 1
ATOM 788 C C . CYS A 1 101 ? -10.692 -8.610 12.165 1.00 96.94 101 CYS A C 1
ATOM 790 O O . CYS A 1 101 ? -10.144 -9.611 11.707 1.00 96.94 101 CYS A O 1
ATOM 792 N N . VAL A 1 102 ? -11.947 -8.616 12.622 1.00 97.62 102 VAL A N 1
ATOM 793 C CA . VAL A 1 102 ? -12.783 -9.818 12.667 1.00 97.62 102 VAL A CA 1
ATOM 794 C C . VAL A 1 102 ? -13.063 -10.328 11.261 1.00 97.62 102 VAL A C 1
ATOM 796 O O . VAL A 1 102 ? -12.871 -11.516 11.018 1.00 97.62 102 VAL A O 1
ATOM 799 N N . ASP A 1 103 ? -13.468 -9.453 10.344 1.00 96.75 103 ASP A N 1
ATOM 800 C CA . ASP A 1 103 ? -13.804 -9.815 8.968 1.00 96.75 103 ASP A CA 1
ATOM 801 C C . ASP A 1 103 ? -12.603 -10.477 8.271 1.00 96.75 103 ASP A C 1
ATOM 803 O O . ASP A 1 103 ? -12.689 -11.628 7.847 1.00 96.75 103 ASP A O 1
ATOM 807 N N . CYS A 1 104 ? -11.454 -9.792 8.223 1.00 97.88 104 CYS A N 1
ATOM 808 C CA . CYS A 1 104 ? -10.275 -10.273 7.498 1.00 97.88 104 CYS A CA 1
ATOM 809 C C . CYS A 1 104 ? -9.687 -11.547 8.118 1.00 97.88 104 CYS A C 1
ATOM 811 O O . CYS A 1 104 ? -9.391 -12.504 7.406 1.00 97.88 104 CYS A O 1
ATOM 813 N N . HIS A 1 105 ? -9.550 -11.612 9.446 1.00 98.12 105 HIS A N 1
ATOM 814 C CA . HIS A 1 105 ? -9.032 -12.825 10.080 1.00 98.12 105 HIS A CA 1
ATOM 815 C C . HIS A 1 105 ? -10.020 -13.991 10.026 1.00 98.12 105 HIS A C 1
ATOM 817 O O . HIS A 1 105 ? -9.592 -15.137 10.138 1.00 98.12 105 HIS A O 1
ATOM 823 N N . SER A 1 106 ? -11.325 -13.738 9.892 1.00 98.19 106 SER A N 1
ATOM 824 C CA . SER A 1 106 ? -12.298 -14.807 9.647 1.00 98.19 106 SER A CA 1
ATOM 8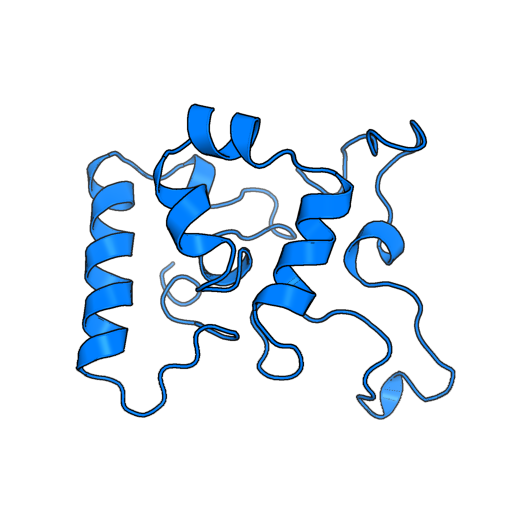25 C C . SER A 1 106 ? -12.169 -15.345 8.232 1.00 98.19 106 SER A C 1
ATOM 827 O O . SER A 1 106 ? -12.072 -16.560 8.086 1.00 98.19 106 SER A O 1
ATOM 829 N N . ASP A 1 107 ? -12.036 -14.464 7.237 1.00 97.75 107 ASP A N 1
ATOM 830 C CA . ASP A 1 107 ? -11.769 -14.861 5.853 1.00 97.75 107 ASP A CA 1
ATOM 831 C C . ASP A 1 107 ? -10.482 -15.694 5.755 1.00 97.75 107 ASP A C 1
ATOM 833 O O . ASP A 1 107 ? -10.503 -16.784 5.200 1.00 97.75 107 ASP A O 1
ATOM 837 N N . GLN A 1 108 ? -9.404 -15.294 6.439 1.00 97.69 108 GLN A N 1
ATOM 838 C CA . GLN A 1 108 ? -8.172 -16.096 6.539 1.00 97.69 108 GLN A CA 1
ATOM 839 C C . GLN A 1 108 ? -8.390 -17.532 7.043 1.00 97.69 108 GLN A C 1
ATOM 841 O O . GLN A 1 108 ? -7.630 -18.426 6.678 1.00 97.69 108 GLN A O 1
ATOM 846 N N . ARG A 1 109 ? -9.383 -17.767 7.912 1.00 97.94 109 ARG A N 1
ATOM 847 C CA . ARG A 1 109 ? -9.672 -19.102 8.461 1.00 97.94 109 ARG A CA 1
ATOM 848 C C . ARG A 1 109 ? -10.563 -19.938 7.549 1.00 97.94 109 ARG A C 1
ATOM 850 O O . ARG A 1 109 ? -10.502 -21.161 7.624 1.00 97.94 109 ARG A O 1
ATOM 857 N N . THR A 1 110 ? -11.423 -19.303 6.757 1.00 97.56 110 THR A N 1
ATOM 858 C CA . THR A 1 110 ? -12.489 -19.991 6.011 1.00 97.56 110 THR A CA 1
ATOM 859 C C . THR A 1 110 ? -12.279 -20.000 4.503 1.00 97.56 110 THR A C 1
ATOM 861 O O . THR A 1 110 ? -12.863 -20.838 3.823 1.00 97.56 110 THR A O 1
ATOM 864 N N . ASN A 1 111 ? -11.470 -19.087 3.973 1.00 97.19 111 ASN A N 1
ATOM 865 C CA . ASN A 1 111 ? -11.234 -18.923 2.548 1.00 97.19 111 ASN A CA 1
ATOM 866 C C . ASN A 1 111 ? -9.904 -19.583 2.142 1.00 97.19 111 ASN A C 1
ATOM 868 O O . ASN A 1 111 ? -8.834 -19.031 2.416 1.00 97.19 111 ASN A O 1
ATOM 872 N N . PRO A 1 112 ? -9.930 -20.736 1.448 1.00 96.81 112 PRO A N 1
ATOM 873 C CA . PRO A 1 112 ? -8.712 -21.418 1.004 1.00 96.81 112 PRO A CA 1
ATOM 874 C C . PRO A 1 112 ? -7.934 -20.627 -0.059 1.00 96.81 112 PRO A C 1
ATOM 876 O O . PRO A 1 112 ? -6.775 -20.933 -0.326 1.00 96.81 112 PRO A O 1
ATOM 879 N N . ASN A 1 113 ? -8.552 -19.609 -0.662 1.00 96.94 113 ASN A N 1
ATOM 880 C CA . ASN A 1 113 ? -7.942 -18.730 -1.652 1.00 96.94 113 ASN A CA 1
ATOM 881 C C . ASN A 1 113 ? -7.454 -17.404 -1.052 1.00 96.94 113 ASN A C 1
ATOM 883 O O . ASN A 1 113 ? -7.098 -16.499 -1.810 1.00 96.94 113 ASN A O 1
ATOM 887 N N . PHE A 1 114 ? -7.425 -17.270 0.281 1.00 97.94 114 PHE A N 1
ATOM 888 C CA . PHE A 1 114 ? -6.927 -16.064 0.932 1.00 97.94 114 PHE A CA 1
ATOM 889 C C . PHE A 1 114 ? -5.499 -15.742 0.467 1.00 97.94 114 PHE A C 1
ATOM 891 O O . PHE A 1 114 ? -4.569 -16.532 0.645 1.00 97.94 114 PHE A O 1
ATOM 898 N N . ASN A 1 115 ? -5.317 -14.549 -0.100 1.00 98.12 115 ASN A N 1
ATOM 899 C CA . ASN A 1 115 ? -4.022 -14.057 -0.543 1.00 98.12 115 ASN A CA 1
ATOM 900 C C . ASN A 1 115 ? -3.698 -12.731 0.161 1.00 98.12 115 ASN A C 1
ATOM 902 O O . ASN A 1 115 ? -4.284 -11.707 -0.183 1.00 98.12 115 ASN A O 1
ATOM 906 N N . PRO A 1 116 ? -2.720 -12.684 1.083 1.00 97.94 116 PRO A N 1
ATOM 907 C CA . PRO A 1 116 ? -2.386 -11.450 1.795 1.00 97.94 116 PRO A CA 1
ATOM 908 C C . PRO A 1 116 ? -1.852 -10.325 0.891 1.00 97.94 116 PRO A C 1
ATOM 910 O O . PRO A 1 116 ? -1.815 -9.168 1.309 1.00 97.94 116 PRO A O 1
ATOM 913 N N . ALA A 1 117 ? -1.422 -10.640 -0.335 1.00 98.12 117 ALA A N 1
ATOM 914 C CA . ALA A 1 117 ? -1.007 -9.650 -1.325 1.00 98.12 117 ALA A CA 1
ATOM 915 C C . ALA A 1 117 ? -2.187 -9.019 -2.093 1.00 98.12 117 ALA A C 1
ATOM 917 O O . ALA A 1 117 ? -1.992 -8.003 -2.760 1.00 98.12 117 ALA A O 1
ATOM 918 N N . SER A 1 118 ? -3.384 -9.614 -2.024 1.00 98.12 118 SER A N 1
ATOM 919 C CA . SER A 1 118 ? -4.589 -9.172 -2.733 1.00 98.12 118 SER A CA 1
ATOM 920 C C . SER A 1 118 ? -5.847 -9.623 -1.983 1.00 98.12 118 SER A C 1
ATOM 922 O O . SER A 1 118 ? -6.335 -10.736 -2.168 1.00 98.12 118 SER A O 1
ATOM 924 N N . VAL A 1 119 ? -6.357 -8.752 -1.110 1.00 97.38 119 VAL A N 1
ATOM 925 C CA . VAL A 1 119 ? -7.539 -9.002 -0.275 1.00 97.38 119 VAL A CA 1
ATOM 926 C C . VAL A 1 119 ? -8.661 -8.038 -0.694 1.00 97.38 119 VAL A C 1
ATOM 928 O O . VAL A 1 119 ? -8.580 -6.845 -0.381 1.00 97.38 119 VAL A O 1
ATOM 931 N N . PRO A 1 120 ? -9.709 -8.505 -1.399 1.00 93.69 120 PRO A N 1
ATOM 932 C CA . PRO A 1 120 ? -10.806 -7.647 -1.863 1.00 93.69 120 PRO A CA 1
ATOM 933 C C . PRO A 1 120 ? -11.872 -7.367 -0.788 1.00 93.69 120 PRO A C 1
ATOM 935 O O . PRO A 1 120 ? -12.640 -6.420 -0.925 1.00 93.69 120 PRO A O 1
ATOM 938 N N . LEU A 1 121 ? -11.884 -8.132 0.311 1.00 92.06 121 LEU A N 1
ATOM 939 C CA . LEU A 1 121 ? -12.953 -8.172 1.322 1.00 92.06 121 LEU A CA 1
ATOM 940 C C . LEU A 1 121 ? -13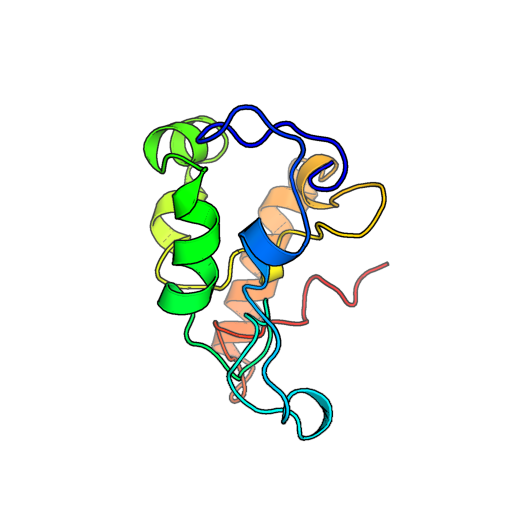.444 -6.798 1.820 1.00 92.06 121 LEU A C 1
ATOM 942 O O . LEU A 1 121 ? -14.638 -6.593 2.020 1.00 92.06 121 LEU A O 1
ATOM 946 N N . LEU A 1 122 ? -12.525 -5.853 2.036 1.00 85.69 122 LEU A N 1
ATOM 947 C CA . LEU A 1 122 ? -12.833 -4.524 2.582 1.00 85.69 122 LEU A CA 1
ATOM 948 C C . LEU A 1 122 ? -13.122 -3.469 1.499 1.00 85.69 122 LEU A C 1
ATOM 950 O O . LEU A 1 122 ? -13.326 -2.301 1.821 1.00 85.69 122 LEU A O 1
ATOM 954 N N . LYS A 1 123 ? -13.090 -3.858 0.219 1.00 78.38 123 LYS A N 1
ATOM 955 C CA . LYS A 1 123 ? -13.348 -2.992 -0.944 1.00 78.38 123 LYS A CA 1
ATOM 956 C C . LYS A 1 123 ? -14.733 -3.201 -1.549 1.00 78.38 123 LYS A C 1
ATOM 958 O O . LYS A 1 123 ? -15.197 -2.346 -2.292 1.00 78.38 123 LYS A O 1
ATOM 963 N N . GLU A 1 124 ? -15.375 -4.319 -1.223 1.00 59.88 124 GLU A N 1
ATOM 964 C CA . GLU A 1 124 ? -16.697 -4.704 -1.730 1.00 59.88 124 GLU A CA 1
ATOM 965 C C . GLU A 1 124 ? -17.853 -4.247 -0.824 1.00 59.88 124 GLU A C 1
ATOM 967 O O . GLU A 1 124 ? -19.017 -4.407 -1.184 1.00 59.88 124 GLU A O 1
ATOM 972 N N . GLN A 1 125 ? -17.558 -3.664 0.344 1.00 48.59 125 GLN A N 1
ATOM 973 C CA . GLN A 1 125 ? -18.580 -3.083 1.217 1.00 48.59 125 GLN A CA 1
ATOM 974 C C . GLN A 1 125 ? -18.824 -1.609 0.833 1.00 48.59 125 GLN A C 1
ATOM 976 O O . GLN A 1 125 ? -17.844 -0.866 0.728 1.00 48.59 125 GLN A O 1
ATOM 981 N N . PRO A 1 126 ? -20.088 -1.196 0.596 1.00 40.53 126 PRO A N 1
ATOM 982 C CA . PRO A 1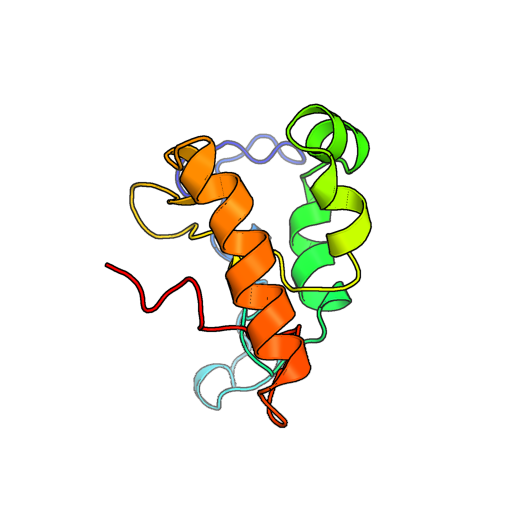 126 ? -20.442 0.184 0.255 1.00 40.53 126 PRO A CA 1
ATOM 983 C C . PRO A 1 126 ? -20.123 1.187 1.371 1.00 40.53 126 PRO A C 1
ATOM 985 O O . PRO A 1 126 ? -20.154 0.797 2.563 1.00 40.53 126 PRO A O 1
#